Protein AF-A7TMM3-F1 (afdb_monomer_lite)

pLDDT: mean 72.96, std 17.42, range [30.48, 91.81]

Organism: Vanderwaltozyma polyspora (strain ATCC 22028 / DSM 70294 / BCRC 21397 / CBS 2163 / NBRC 10782 / NRRL Y-8283 / UCD 57-17) (NCBI:txid436907)

InterPro domains:
  IPR015865 Riboflavin kinase domain, bacterial/eukaryotic [PF01687] (26-123)
  IPR023465 Riboflavin kinase domain superfamily [G3DSA:2.40.30.30] (14-154)
  IPR023465 Riboflavin kinase domain superfamily [SSF82114] (26-123)
  IPR023468 Riboflavin kinase [PTHR22749] (14-122)

Structure (mmCIF, N/CA/C/O backbone):
data_AF-A7TMM3-F1
#
_entry.id   AF-A7TMM3-F1
#
loop_
_atom_site.group_PDB
_atom_site.id
_atom_site.type_symbol
_atom_site.label_atom_id
_atom_site.label_alt_id
_atom_site.label_comp_id
_atom_site.label_asym_id
_atom_site.label_entity_id
_atom_site.label_seq_id
_atom_site.pdbx_PDB_ins_code
_atom_site.Cartn_x
_atom_site.Cartn_y
_atom_site.Cartn_z
_atom_site.occupancy
_atom_site.B_iso_or_equiv
_atom_site.auth_seq_id
_atom_site.auth_comp_id
_atom_site.auth_asym_id
_atom_site.auth_atom_id
_atom_site.pdbx_PDB_model_num
ATOM 1 N N . MET A 1 1 ? -4.979 -10.972 -27.727 1.00 59.88 1 MET A N 1
ATOM 2 C CA . MET A 1 1 ? -4.795 -9.504 -27.725 1.00 59.88 1 MET A CA 1
ATOM 3 C C . MET A 1 1 ? -3.375 -9.216 -28.188 1.00 59.88 1 MET A C 1
ATOM 5 O O . MET A 1 1 ? -2.484 -9.940 -27.761 1.00 59.88 1 MET A O 1
ATOM 9 N N . SER A 1 2 ? -3.159 -8.261 -29.097 1.00 81.06 2 SER A N 1
ATOM 10 C CA . SER A 1 2 ? -1.800 -7.837 -29.470 1.00 81.06 2 SER A CA 1
ATOM 11 C C . SER A 1 2 ? -1.219 -6.955 -28.368 1.00 81.06 2 SER A C 1
ATOM 13 O O . SER A 1 2 ? -1.942 -6.107 -27.846 1.00 81.06 2 SER A O 1
ATOM 15 N N . LEU A 1 3 ? 0.064 -7.127 -28.045 1.00 77.56 3 LEU A N 1
ATOM 16 C CA . LEU A 1 3 ? 0.762 -6.234 -27.119 1.00 77.56 3 LEU A CA 1
ATOM 17 C C . LEU A 1 3 ? 0.773 -4.811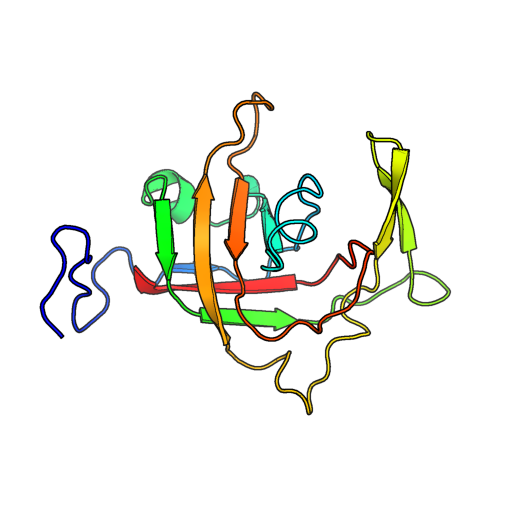 -27.682 1.00 77.56 3 LEU A C 1
ATOM 19 O O . LEU A 1 3 ? 1.078 -4.598 -28.859 1.00 77.56 3 LEU A O 1
ATOM 23 N N . ARG A 1 4 ? 0.432 -3.841 -26.840 1.00 82.81 4 ARG A N 1
ATOM 24 C CA . ARG A 1 4 ? 0.634 -2.421 -27.121 1.00 82.81 4 ARG A CA 1
ATOM 25 C C . ARG A 1 4 ? 2.110 -2.096 -26.934 1.00 82.81 4 ARG A C 1
ATOM 27 O O . ARG A 1 4 ? 2.806 -2.732 -26.151 1.00 82.81 4 ARG A O 1
ATOM 34 N N . THR A 1 5 ? 2.571 -1.037 -27.585 1.00 80.56 5 THR A N 1
ATOM 35 C CA . THR A 1 5 ? 3.939 -0.517 -27.414 1.00 80.56 5 THR A CA 1
ATOM 36 C C . THR A 1 5 ? 4.265 -0.114 -25.973 1.00 80.56 5 THR A C 1
ATOM 38 O O . THR A 1 5 ? 5.435 -0.037 -25.618 1.00 80.56 5 THR A O 1
ATOM 41 N N . VAL A 1 6 ? 3.240 0.138 -25.155 1.00 78.94 6 VAL A N 1
ATOM 42 C CA . VAL A 1 6 ? 3.354 0.536 -23.744 1.00 78.94 6 VAL A CA 1
ATOM 43 C C . VAL A 1 6 ? 3.187 -0.622 -22.759 1.00 78.94 6 VAL A C 1
ATOM 45 O O . VAL A 1 6 ? 3.268 -0.400 -21.554 1.00 78.94 6 VAL A O 1
ATOM 48 N N . ASP A 1 7 ? 2.912 -1.840 -23.233 1.00 81.25 7 ASP A N 1
ATOM 49 C CA . ASP A 1 7 ? 2.741 -2.977 -22.333 1.00 81.25 7 ASP A CA 1
ATOM 50 C C . ASP A 1 7 ? 4.110 -3.410 -21.790 1.00 81.25 7 ASP A C 1
ATOM 52 O O . ASP A 1 7 ? 5.016 -3.774 -22.542 1.00 81.25 7 ASP A O 1
ATOM 56 N N . ALA A 1 8 ? 4.258 -3.380 -20.465 1.00 77.75 8 ALA A N 1
ATOM 57 C CA . ALA A 1 8 ? 5.446 -3.896 -19.803 1.00 77.75 8 ALA A CA 1
ATOM 58 C C . ALA A 1 8 ? 5.477 -5.430 -19.900 1.00 77.75 8 ALA A C 1
ATOM 60 O O . ALA A 1 8 ? 4.488 -6.107 -19.607 1.00 77.75 8 ALA A O 1
ATOM 61 N N . ILE A 1 9 ? 6.624 -5.993 -20.288 1.00 83.38 9 ILE A N 1
ATOM 62 C CA . ILE A 1 9 ? 6.824 -7.445 -20.287 1.00 83.38 9 ILE A CA 1
ATOM 63 C C . ILE A 1 9 ? 7.069 -7.885 -18.845 1.00 83.38 9 ILE A C 1
ATOM 65 O O . ILE A 1 9 ? 8.143 -7.655 -18.294 1.00 83.38 9 ILE A O 1
ATOM 69 N N . ILE A 1 10 ? 6.075 -8.539 -18.250 1.00 84.31 10 ILE A N 1
ATOM 70 C CA . ILE A 1 10 ? 6.190 -9.107 -16.907 1.00 84.31 10 ILE A CA 1
ATOM 71 C C . ILE A 1 10 ? 6.935 -10.452 -17.002 1.00 84.31 10 ILE A C 1
ATOM 73 O O . ILE A 1 10 ? 6.495 -11.340 -17.744 1.00 84.31 10 ILE A O 1
ATOM 77 N N . PRO A 1 11 ? 8.062 -10.642 -16.288 1.00 87.06 11 PRO A N 1
ATOM 78 C CA . PRO A 1 11 ? 8.773 -11.912 -16.278 1.00 87.06 11 PRO A CA 1
ATOM 79 C C . PRO A 1 11 ? 7.924 -13.003 -15.612 1.00 87.06 11 PRO A C 1
ATOM 81 O O . PRO A 1 11 ? 7.115 -12.742 -14.727 1.00 87.06 11 PRO A O 1
ATOM 84 N N . ARG A 1 12 ? 8.123 -14.264 -16.018 1.00 88.19 12 ARG A N 1
ATOM 85 C CA . ARG A 1 12 ? 7.355 -15.406 -15.477 1.00 88.19 12 ARG A CA 1
ATOM 86 C C . ARG A 1 12 ? 7.628 -15.691 -13.999 1.00 88.19 12 ARG A C 1
ATOM 88 O O . ARG A 1 12 ? 6.842 -16.385 -13.364 1.00 88.19 12 ARG A O 1
ATOM 95 N N . VAL A 1 13 ? 8.758 -15.213 -13.489 1.00 89.25 13 VAL A N 1
ATOM 96 C CA . VAL A 1 13 ? 9.187 -15.353 -12.097 1.00 89.25 13 VAL A CA 1
ATOM 97 C C . VAL A 1 13 ? 9.768 -14.018 -11.625 1.00 89.25 13 VAL A C 1
ATOM 99 O O . VAL A 1 13 ? 10.355 -13.311 -12.452 1.00 89.25 13 VAL A O 1
ATOM 102 N N . PRO A 1 14 ? 9.634 -13.665 -10.332 1.00 89.31 14 PRO A N 1
ATOM 103 C CA . PRO A 1 14 ? 10.285 -12.485 -9.778 1.00 89.31 14 PRO A CA 1
ATOM 104 C C . PRO A 1 14 ? 11.793 -12.517 -10.036 1.00 89.31 14 PRO A C 1
ATOM 106 O O . PRO A 1 14 ? 12.444 -13.554 -9.896 1.00 89.31 14 PRO A O 1
ATOM 109 N N . VAL A 1 15 ? 12.341 -11.368 -10.413 1.00 90.75 15 VAL A N 1
ATOM 110 C CA . VAL A 1 15 ? 13.782 -11.150 -10.575 1.00 90.75 15 VAL A CA 1
ATOM 111 C C . VAL A 1 15 ? 14.246 -10.148 -9.529 1.00 90.75 15 VAL A C 1
ATOM 113 O O . VAL A 1 15 ? 13.451 -9.340 -9.057 1.00 90.75 15 VAL A O 1
ATOM 116 N N . LEU A 1 16 ? 15.527 -10.178 -9.152 1.00 88.88 16 LEU A N 1
ATOM 117 C CA . LEU A 1 16 ? 16.062 -9.219 -8.181 1.00 88.88 16 LEU A CA 1
ATOM 118 C C . LEU A 1 16 ? 15.742 -7.770 -8.612 1.00 88.88 16 LEU A C 1
ATOM 120 O O . LEU A 1 16 ? 15.937 -7.449 -9.786 1.00 88.88 16 LEU A O 1
ATOM 124 N N . PRO A 1 17 ? 15.294 -6.891 -7.691 1.00 90.19 17 PRO A N 1
ATOM 125 C CA . PRO A 1 17 ? 15.274 -7.049 -6.230 1.00 90.19 17 PRO A CA 1
ATOM 126 C C . PRO A 1 17 ? 14.008 -7.704 -5.642 1.00 90.19 17 PRO A C 1
ATOM 128 O O . PRO A 1 17 ? 13.884 -7.761 -4.421 1.00 90.19 17 PRO A O 1
ATOM 131 N N . TYR A 1 18 ? 13.077 -8.173 -6.469 1.00 91.38 18 TYR A N 1
ATOM 132 C CA . TYR A 1 18 ? 11.794 -8.718 -6.030 1.00 91.38 18 TYR A CA 1
ATOM 133 C C . TYR A 1 18 ? 11.904 -10.185 -5.566 1.00 91.38 18 TYR A C 1
ATOM 135 O O . TYR A 1 18 ? 12.756 -10.927 -6.067 1.00 91.38 18 TYR A O 1
ATOM 143 N N . PRO A 1 19 ? 11.031 -10.636 -4.645 1.00 91.12 19 PRO A N 1
ATOM 144 C CA . PRO A 1 19 ? 9.974 -9.863 -3.991 1.00 91.12 19 PRO A CA 1
ATOM 145 C C . PRO A 1 19 ? 10.495 -8.948 -2.874 1.00 91.12 19 PRO A C 1
ATOM 147 O O . PRO A 1 19 ? 11.343 -9.343 -2.072 1.00 91.12 19 PRO A O 1
ATOM 150 N N . ILE A 1 20 ? 9.934 -7.742 -2.778 1.00 89.69 20 ILE A N 1
ATOM 151 C CA . ILE A 1 20 ? 10.198 -6.827 -1.660 1.00 89.69 20 ILE A CA 1
ATOM 152 C C . ILE A 1 20 ? 9.046 -6.942 -0.665 1.00 89.69 20 ILE A C 1
ATOM 154 O O . ILE A 1 20 ? 7.909 -6.595 -0.975 1.00 89.69 20 ILE A O 1
ATOM 158 N N . ASN A 1 21 ? 9.359 -7.423 0.538 1.00 89.50 21 ASN A N 1
ATOM 159 C CA . ASN A 1 21 ? 8.401 -7.556 1.631 1.00 89.50 21 ASN A CA 1
ATOM 160 C C . ASN A 1 21 ? 8.476 -6.341 2.557 1.00 89.50 21 ASN A C 1
ATOM 162 O O . ASN A 1 21 ? 9.551 -5.981 3.042 1.00 89.50 21 ASN A O 1
ATOM 166 N N . VAL A 1 22 ? 7.322 -5.751 2.837 1.00 87.06 22 VAL A N 1
ATOM 167 C CA . VAL A 1 22 ? 7.146 -4.639 3.767 1.00 87.06 22 VAL A CA 1
ATOM 168 C C . VAL A 1 22 ? 6.170 -5.090 4.842 1.00 87.06 22 VAL A C 1
ATOM 170 O O . VAL A 1 22 ? 4.995 -5.321 4.561 1.00 87.06 22 VAL A O 1
ATOM 173 N N . ASN A 1 23 ? 6.656 -5.192 6.078 1.00 87.75 23 ASN A N 1
ATOM 174 C CA . ASN A 1 23 ? 5.806 -5.466 7.235 1.00 87.75 23 ASN A CA 1
ATOM 175 C C . ASN A 1 23 ? 4.740 -4.372 7.407 1.00 87.75 23 ASN A C 1
ATOM 177 O O . ASN A 1 23 ? 4.920 -3.253 6.937 1.00 87.75 23 ASN A O 1
ATOM 181 N N . TYR A 1 24 ? 3.676 -4.680 8.153 1.00 87.25 24 TYR A N 1
ATOM 182 C CA . TYR A 1 24 ? 2.584 -3.744 8.438 1.00 87.25 24 TYR A CA 1
ATOM 183 C C . TYR A 1 24 ? 3.061 -2.324 8.772 1.00 87.25 24 TYR A C 1
ATOM 185 O O . TYR A 1 24 ? 3.670 -2.095 9.819 1.00 87.25 24 TYR A O 1
ATOM 193 N N . CYS A 1 25 ? 2.710 -1.374 7.909 1.00 85.12 25 CYS A N 1
ATOM 194 C CA . CYS A 1 25 ? 2.895 0.055 8.119 1.00 85.12 25 CYS A CA 1
ATOM 195 C C . CYS A 1 25 ? 1.541 0.764 8.240 1.00 85.12 25 CYS A C 1
ATOM 197 O O . CYS A 1 25 ? 0.483 0.205 7.935 1.00 85.12 25 CYS A O 1
ATOM 199 N N . GLU A 1 26 ? 1.559 1.985 8.768 1.00 83.94 26 GLU A N 1
ATOM 200 C CA . GLU A 1 26 ? 0.349 2.780 8.958 1.00 83.94 26 GLU A CA 1
ATOM 201 C C . GLU A 1 26 ? -0.089 3.422 7.644 1.00 83.94 26 GLU A C 1
ATOM 203 O O . GLU A 1 26 ? 0.702 4.077 6.967 1.00 83.94 26 GLU A O 1
ATOM 208 N N . VAL A 1 27 ? -1.372 3.260 7.313 1.00 84.19 27 VAL A N 1
ATOM 209 C CA . VAL A 1 27 ? -1.989 4.023 6.233 1.00 84.19 27 VAL A CA 1
ATOM 210 C C . VAL A 1 27 ? -2.228 5.443 6.727 1.00 84.19 27 VAL A C 1
ATOM 212 O O . VAL A 1 27 ? -2.945 5.658 7.709 1.00 84.19 27 VAL A O 1
ATOM 215 N N . ILE A 1 28 ? -1.638 6.399 6.022 1.00 78.31 28 ILE A N 1
ATOM 216 C CA . ILE A 1 28 ? -1.730 7.824 6.302 1.00 78.31 28 ILE A CA 1
ATOM 217 C C . ILE A 1 28 ? -2.681 8.524 5.337 1.00 78.31 28 ILE A C 1
ATOM 219 O O . ILE A 1 28 ? -3.019 8.053 4.247 1.00 78.31 28 ILE A O 1
ATOM 223 N N . ASN A 1 29 ? -3.087 9.709 5.755 1.00 74.50 29 ASN A N 1
ATOM 224 C CA . ASN A 1 29 ? -3.942 10.583 4.987 1.00 74.50 29 ASN A CA 1
ATOM 225 C C . ASN A 1 29 ? -3.245 11.091 3.733 1.00 74.50 29 ASN A C 1
ATOM 227 O O . ASN A 1 29 ? -2.129 11.602 3.783 1.00 74.50 29 ASN A O 1
ATOM 231 N N . GLY A 1 30 ? -3.954 10.983 2.611 1.00 71.75 30 GLY A N 1
ATOM 232 C CA . GLY A 1 30 ? -3.570 11.653 1.377 1.00 71.75 30 GLY A CA 1
ATOM 233 C C . GLY A 1 30 ? -4.007 13.110 1.350 1.00 71.75 30 GLY A C 1
ATOM 234 O O . GLY A 1 30 ? -4.396 13.694 2.359 1.00 71.75 30 GLY A O 1
ATOM 235 N N . PHE A 1 31 ? -4.022 13.676 0.149 1.00 66.94 31 PHE A N 1
ATOM 236 C CA . PHE A 1 31 ? -4.426 15.063 -0.096 1.00 66.94 31 PHE A CA 1
ATOM 237 C C . PHE A 1 31 ? -5.923 15.214 -0.419 1.00 66.94 31 PHE A C 1
ATOM 239 O O . PHE A 1 31 ? -6.342 16.293 -0.822 1.00 66.94 31 PHE A O 1
ATOM 246 N N . GLY A 1 32 ? -6.721 14.143 -0.280 1.00 61.75 32 GLY A N 1
ATOM 247 C CA . GLY A 1 32 ? -8.181 14.193 -0.440 1.00 61.75 32 GLY A CA 1
ATOM 248 C C . GLY A 1 32 ? -8.654 14.600 -1.841 1.00 61.75 32 GLY A C 1
ATOM 249 O O . GLY A 1 32 ? -9.646 15.316 -1.956 1.00 61.75 32 GLY A O 1
ATOM 250 N N . ARG A 1 33 ? -7.899 14.217 -2.884 1.00 62.06 33 ARG A N 1
ATOM 251 C CA . ARG A 1 33 ? -8.189 14.526 -4.302 1.00 62.06 33 ARG A CA 1
ATOM 252 C C . ARG A 1 33 ? -8.326 13.291 -5.195 1.00 62.06 33 ARG A C 1
ATOM 254 O O . ARG A 1 33 ? -9.028 13.333 -6.187 1.00 62.06 33 ARG A O 1
ATOM 261 N N . GLY A 1 34 ? -7.615 12.203 -4.893 1.00 56.41 34 GLY A N 1
ATOM 262 C CA . GLY A 1 34 ? -7.534 11.051 -5.801 1.00 56.41 34 GLY A CA 1
ATOM 263 C C . GLY A 1 34 ? -8.731 10.110 -5.693 1.00 56.41 34 GLY A C 1
ATOM 264 O O . GLY A 1 34 ? -9.386 9.823 -6.685 1.00 56.41 34 GLY A O 1
ATOM 265 N N . SER A 1 35 ? -9.032 9.648 -4.481 1.00 61.19 35 SER A N 1
ATOM 266 C CA . SER A 1 35 ? -10.032 8.604 -4.239 1.00 61.19 35 SER A CA 1
ATOM 267 C C . SER A 1 35 ? -11.471 9.083 -4.398 1.00 61.19 35 SER A C 1
ATOM 269 O O . SER A 1 35 ? -12.280 8.382 -4.995 1.00 61.19 35 SER A O 1
ATOM 271 N N . SER A 1 36 ? -11.774 10.282 -3.899 1.00 58.91 36 SER A N 1
ATOM 272 C CA . SER A 1 36 ? -13.124 10.853 -3.922 1.00 58.91 36 SER A CA 1
ATOM 273 C C . SER A 1 36 ? -13.561 11.337 -5.308 1.00 58.91 36 SER A C 1
ATOM 275 O O . SER A 1 36 ? -14.739 11.231 -5.624 1.00 58.91 36 SER A O 1
ATOM 277 N N . ASP A 1 37 ? -12.629 11.808 -6.146 1.00 60.94 37 ASP A N 1
ATOM 278 C CA . ASP A 1 37 ? -12.962 12.371 -7.464 1.00 60.94 37 ASP A CA 1
ATOM 279 C C . ASP A 1 37 ? -12.846 11.336 -8.601 1.00 60.94 37 ASP A C 1
ATOM 281 O O . ASP A 1 37 ? -13.535 11.451 -9.612 1.00 60.94 37 ASP A O 1
ATOM 285 N N . LEU A 1 38 ? -11.975 10.323 -8.458 1.00 65.12 38 LEU A N 1
ATOM 286 C CA . LEU A 1 38 ? -11.718 9.313 -9.501 1.00 65.12 38 LEU A CA 1
ATOM 287 C C . LEU A 1 38 ? -12.401 7.963 -9.235 1.00 65.12 38 LEU A C 1
ATOM 289 O O . LEU A 1 38 ? -12.323 7.078 -10.084 1.00 65.12 38 LEU A O 1
ATOM 293 N N . GLY A 1 39 ? -13.017 7.778 -8.062 1.00 69.06 39 GLY A N 1
ATOM 294 C CA . GLY A 1 39 ? -13.653 6.515 -7.662 1.00 69.06 39 GLY A CA 1
ATOM 295 C C . GLY A 1 39 ? -12.671 5.362 -7.418 1.00 69.06 39 GLY A C 1
ATOM 296 O O . GLY A 1 39 ? -13.077 4.206 -7.351 1.00 69.06 39 GLY A O 1
ATOM 297 N N . ILE A 1 40 ? -11.371 5.655 -7.304 1.00 72.81 40 ILE A N 1
ATOM 298 C CA . ILE A 1 40 ? -10.318 4.654 -7.092 1.00 72.81 40 ILE A CA 1
ATOM 299 C C . ILE A 1 40 ? -9.684 4.917 -5.722 1.00 72.81 40 ILE A C 1
ATOM 301 O O . ILE A 1 40 ? -8.822 5.796 -5.610 1.00 72.81 40 ILE A O 1
ATOM 305 N N . PRO A 1 41 ? -10.095 4.203 -4.657 1.00 74.56 41 PRO A N 1
ATOM 306 C CA . PRO A 1 41 ? -9.520 4.390 -3.333 1.00 74.56 41 PRO A CA 1
ATOM 307 C C . PRO A 1 41 ? -8.029 4.033 -3.320 1.00 74.56 41 PRO A C 1
ATOM 309 O O . PRO A 1 41 ? -7.601 3.000 -3.832 1.00 74.56 41 PRO A O 1
ATOM 312 N N . THR A 1 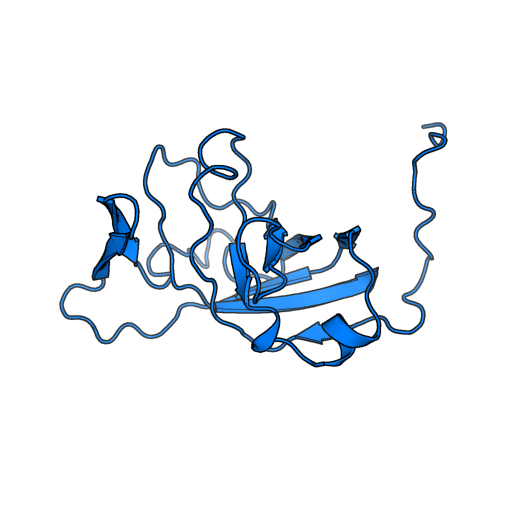42 ? -7.220 4.897 -2.707 1.00 77.06 42 THR A N 1
ATOM 313 C CA . THR A 1 42 ? -5.771 4.703 -2.560 1.00 77.06 42 THR A CA 1
ATOM 314 C C . THR A 1 42 ? -5.366 4.846 -1.098 1.00 77.06 42 THR A C 1
ATOM 316 O O . THR A 1 42 ? -5.704 5.845 -0.461 1.00 77.06 42 THR A O 1
ATOM 319 N N . ALA A 1 43 ? -4.603 3.888 -0.579 1.00 82.25 43 ALA A N 1
ATOM 320 C CA . ALA A 1 43 ? -4.001 3.934 0.746 1.00 82.25 43 ALA A CA 1
ATOM 321 C C . ALA A 1 43 ? -2.586 4.525 0.649 1.00 82.25 43 ALA A C 1
ATOM 323 O O . ALA A 1 43 ? -1.719 3.960 -0.013 1.00 82.25 43 ALA A O 1
ATOM 324 N N . ASN A 1 44 ? -2.326 5.655 1.305 1.00 82.44 44 ASN A N 1
ATOM 325 C CA . ASN A 1 44 ? -0.988 6.253 1.295 1.00 82.44 44 ASN A CA 1
ATOM 326 C C . ASN A 1 44 ? -0.154 5.721 2.455 1.00 82.44 44 ASN A C 1
ATOM 328 O O . ASN A 1 44 ? -0.677 5.509 3.546 1.00 82.44 44 ASN A O 1
ATOM 332 N N . VAL A 1 45 ? 1.142 5.541 2.229 1.00 83.44 45 VAL A N 1
ATOM 333 C CA . VAL A 1 45 ? 2.114 5.153 3.252 1.00 83.44 45 VAL A CA 1
ATOM 334 C C . VAL A 1 45 ? 3.311 6.103 3.196 1.00 83.44 45 VAL A C 1
ATOM 336 O O . VAL A 1 45 ? 3.717 6.559 2.125 1.00 83.44 45 VAL A O 1
ATOM 339 N N . ASP A 1 46 ? 3.865 6.436 4.360 1.00 81.38 46 ASP A N 1
ATOM 340 C CA . ASP A 1 46 ? 5.064 7.275 4.446 1.00 81.38 46 ASP A CA 1
ATOM 341 C C . ASP A 1 46 ? 6.290 6.473 3.992 1.00 81.38 46 ASP A C 1
ATOM 343 O O . ASP A 1 46 ? 6.595 5.445 4.604 1.00 81.38 46 ASP A O 1
ATOM 347 N N . ILE A 1 47 ? 7.023 6.939 2.971 1.00 78.31 47 ILE A N 1
ATOM 348 C CA . ILE A 1 47 ? 8.230 6.247 2.496 1.00 78.31 47 ILE A CA 1
ATOM 349 C C . ILE A 1 47 ? 9.272 6.082 3.603 1.00 78.31 47 ILE A C 1
ATOM 351 O O . ILE A 1 47 ? 10.007 5.100 3.616 1.00 78.31 47 I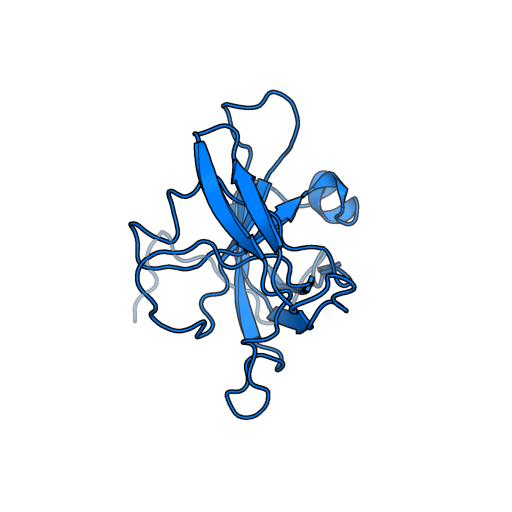LE A O 1
ATOM 355 N N . HIS A 1 48 ? 9.336 7.019 4.553 1.00 79.50 48 HIS A N 1
ATOM 356 C CA . HIS A 1 48 ? 10.328 6.986 5.622 1.00 79.50 48 HIS A CA 1
ATOM 357 C C . HIS A 1 48 ? 10.033 5.884 6.645 1.00 79.50 48 HIS A C 1
ATOM 359 O O . HIS A 1 48 ? 10.920 5.492 7.403 1.00 79.50 48 HIS A O 1
ATOM 365 N N . SER A 1 49 ? 8.804 5.356 6.641 1.00 78.19 49 SER A N 1
ATOM 366 C CA . SER A 1 49 ? 8.415 4.173 7.411 1.00 78.19 49 SER A CA 1
ATOM 367 C C . SER A 1 49 ? 8.733 2.852 6.698 1.00 78.19 49 SER A C 1
ATOM 369 O O . SER A 1 49 ? 8.623 1.786 7.306 1.00 78.19 49 SER A O 1
ATOM 371 N N . LEU A 1 50 ? 9.129 2.904 5.421 1.00 82.62 50 LEU A N 1
ATOM 372 C CA . LEU A 1 50 ? 9.382 1.731 4.593 1.00 82.62 50 LEU A CA 1
ATOM 373 C C . LEU A 1 50 ? 10.853 1.278 4.654 1.00 82.62 50 LEU A C 1
ATOM 375 O O . LEU A 1 50 ? 11.751 2.067 4.960 1.00 82.62 50 LEU A O 1
ATOM 379 N N . PRO A 1 51 ? 11.142 0.001 4.337 1.00 83.25 51 PRO A N 1
ATOM 380 C CA . PRO A 1 51 ? 12.510 -0.484 4.205 1.00 83.25 51 PRO A CA 1
ATOM 381 C C . PRO A 1 51 ? 13.317 0.333 3.189 1.00 83.25 51 PRO A C 1
ATOM 383 O O . PRO A 1 51 ? 12.849 0.584 2.080 1.00 83.25 51 PRO A O 1
ATOM 386 N N . LYS A 1 52 ? 14.577 0.648 3.520 1.00 84.06 52 LYS A N 1
ATOM 387 C CA . LYS A 1 52 ? 15.483 1.436 2.660 1.00 84.06 52 LYS A CA 1
ATOM 388 C C . LYS A 1 52 ? 15.628 0.903 1.237 1.00 84.06 52 LYS A C 1
ATOM 390 O O . LYS A 1 52 ? 15.844 1.682 0.324 1.00 84.06 52 LYS A O 1
ATOM 395 N N . VAL A 1 53 ? 15.461 -0.407 1.037 1.00 82.06 53 VAL A N 1
ATOM 396 C CA . VAL A 1 53 ? 15.499 -1.026 -0.296 1.00 82.06 53 VAL A CA 1
ATOM 397 C C . VAL A 1 53 ? 14.492 -0.398 -1.266 1.00 82.06 53 VAL A C 1
ATOM 399 O O . VAL A 1 53 ? 14.752 -0.381 -2.462 1.00 82.06 53 VAL A O 1
ATOM 402 N N . ILE A 1 54 ? 13.372 0.136 -0.767 1.00 82.38 54 ILE A N 1
ATOM 403 C CA . ILE A 1 54 ? 12.373 0.821 -1.591 1.00 82.38 54 ILE A CA 1
ATOM 404 C C . ILE A 1 54 ? 12.927 2.149 -2.108 1.00 82.38 54 ILE A C 1
ATOM 406 O O . ILE A 1 54 ? 12.852 2.400 -3.302 1.00 82.38 54 ILE A O 1
ATOM 410 N N . ASP A 1 55 ? 13.542 2.952 -1.243 1.00 80.50 55 ASP A N 1
ATOM 411 C CA . ASP A 1 55 ? 14.130 4.247 -1.615 1.00 80.50 55 ASP A CA 1
ATOM 412 C C . ASP A 1 55 ? 15.424 4.087 -2.441 1.00 80.50 55 ASP A C 1
ATOM 414 O O . ASP A 1 55 ? 15.685 4.834 -3.377 1.00 80.50 55 ASP A O 1
ATOM 418 N N . GLU A 1 56 ? 16.232 3.069 -2.132 1.00 84.12 56 GLU A N 1
ATOM 419 C CA . GLU A 1 56 ? 17.542 2.852 -2.758 1.00 84.12 56 GLU A CA 1
ATOM 420 C C . GLU A 1 56 ? 17.476 2.088 -4.089 1.00 84.12 56 GLU A C 1
ATOM 422 O O . GLU A 1 56 ? 18.372 2.242 -4.921 1.00 84.12 56 GLU A O 1
ATOM 427 N N . LYS A 1 57 ? 16.476 1.213 -4.287 1.00 83.75 57 LYS A N 1
ATOM 428 C CA . LYS A 1 57 ? 16.426 0.306 -5.452 1.00 83.75 57 LYS A CA 1
ATOM 429 C C . LYS A 1 57 ? 15.226 0.489 -6.367 1.00 83.75 57 LYS A C 1
ATOM 431 O O . LYS A 1 57 ? 15.301 0.011 -7.498 1.00 83.75 57 LYS A O 1
ATOM 436 N N . LEU A 1 58 ? 14.138 1.113 -5.915 1.00 85.75 58 LEU A N 1
ATOM 437 C CA . LEU A 1 58 ? 12.958 1.304 -6.756 1.00 85.75 58 LEU A CA 1
ATOM 438 C C . LEU A 1 58 ? 12.948 2.706 -7.361 1.00 85.75 58 LEU A C 1
ATOM 440 O O . LEU A 1 58 ? 13.143 3.710 -6.685 1.00 85.75 58 LEU A O 1
ATOM 444 N N . SER A 1 59 ? 12.698 2.769 -8.665 1.00 87.62 59 SER A N 1
ATOM 445 C CA . SER A 1 59 ? 12.455 4.022 -9.377 1.00 87.62 59 SER A CA 1
ATOM 446 C C . SER A 1 59 ? 11.056 4.577 -9.087 1.00 87.62 59 SER A C 1
ATOM 448 O O . SER A 1 59 ? 10.153 3.852 -8.670 1.00 87.62 59 SER A O 1
ATOM 450 N N . LEU A 1 60 ? 10.822 5.856 -9.375 1.00 86.75 60 LEU A N 1
ATOM 451 C CA . LEU A 1 60 ? 9.455 6.380 -9.399 1.00 86.75 60 LEU A CA 1
ATOM 452 C C . LEU A 1 60 ? 8.662 5.684 -10.509 1.00 86.75 60 LEU A C 1
ATOM 454 O O . LEU A 1 60 ? 9.174 5.503 -11.614 1.00 86.75 60 LEU A O 1
ATOM 458 N N . GLY A 1 61 ? 7.424 5.293 -10.225 1.00 87.12 61 GLY A N 1
ATOM 459 C CA . GLY A 1 61 ? 6.621 4.552 -11.187 1.00 87.12 61 GLY A CA 1
ATOM 460 C C . GLY A 1 61 ? 5.491 3.750 -10.565 1.00 87.12 61 GLY A C 1
ATOM 461 O O . GLY A 1 61 ? 5.148 3.920 -9.394 1.00 87.12 61 GLY A O 1
ATOM 462 N N . VAL A 1 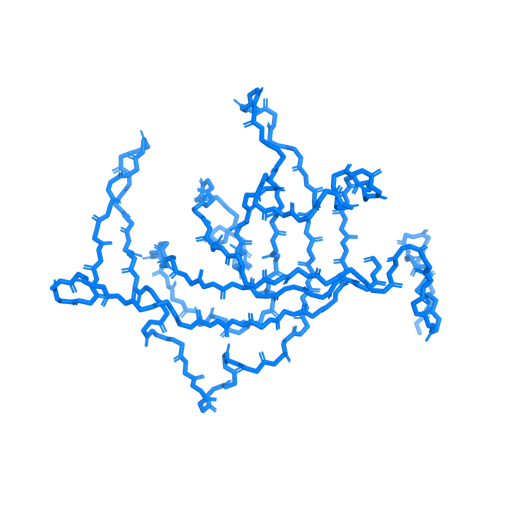62 ? 4.913 2.882 -11.392 1.00 87.31 62 VAL A N 1
ATOM 463 C CA . VAL A 1 62 ? 3.815 1.992 -11.028 1.00 87.31 62 VAL A CA 1
ATOM 464 C C . VAL A 1 62 ? 4.333 0.562 -10.958 1.00 87.31 62 VAL A C 1
ATOM 466 O O . VAL A 1 62 ? 4.983 0.085 -11.883 1.00 87.31 62 VAL A O 1
ATOM 469 N N . TYR A 1 63 ? 4.000 -0.095 -9.860 1.00 89.25 63 TYR A N 1
ATOM 470 C CA . TYR A 1 63 ? 4.409 -1.431 -9.464 1.00 89.25 63 TYR A CA 1
ATOM 471 C C . TYR A 1 63 ? 3.166 -2.280 -9.224 1.00 89.25 63 TYR A C 1
ATOM 473 O O . TYR A 1 63 ? 2.066 -1.751 -9.037 1.00 89.25 63 TYR A O 1
ATOM 481 N N . PHE A 1 64 ? 3.323 -3.595 -9.164 1.00 90.94 64 PHE A N 1
ATOM 482 C CA . PHE A 1 64 ? 2.239 -4.480 -8.743 1.00 90.94 64 PHE A CA 1
ATOM 483 C C . PHE A 1 64 ? 2.713 -5.517 -7.734 1.00 90.94 64 PHE A C 1
ATOM 485 O O . PHE A 1 64 ? 3.902 -5.817 -7.595 1.00 90.94 64 PHE A O 1
ATOM 492 N N . GLY A 1 65 ? 1.753 -6.089 -7.024 1.00 91.81 65 GLY A N 1
ATOM 493 C CA . GLY A 1 65 ? 2.028 -7.147 -6.076 1.00 91.81 65 GLY A CA 1
ATOM 494 C C . GLY A 1 65 ? 0.798 -7.499 -5.268 1.00 91.81 65 GLY A C 1
ATOM 495 O O . GLY A 1 65 ? -0.320 -7.484 -5.783 1.00 91.81 65 GLY A O 1
ATOM 496 N N . PHE A 1 66 ? 1.020 -7.797 -3.998 1.00 91.19 66 PHE A N 1
ATOM 497 C CA . PHE A 1 66 ? -0.026 -8.146 -3.055 1.00 91.19 66 PHE A CA 1
ATOM 498 C C . PHE A 1 66 ? 0.039 -7.256 -1.822 1.00 91.19 66 PHE A C 1
ATOM 500 O O . PHE A 1 66 ? 1.099 -6.751 -1.452 1.00 91.19 66 PHE A O 1
ATOM 507 N N . CYS A 1 67 ? -1.097 -7.083 -1.167 1.00 91.50 67 CYS A N 1
ATOM 508 C CA . CYS A 1 67 ? -1.171 -6.451 0.133 1.00 91.50 67 CYS A CA 1
ATOM 509 C C . CYS A 1 67 ? -2.096 -7.222 1.063 1.00 91.50 6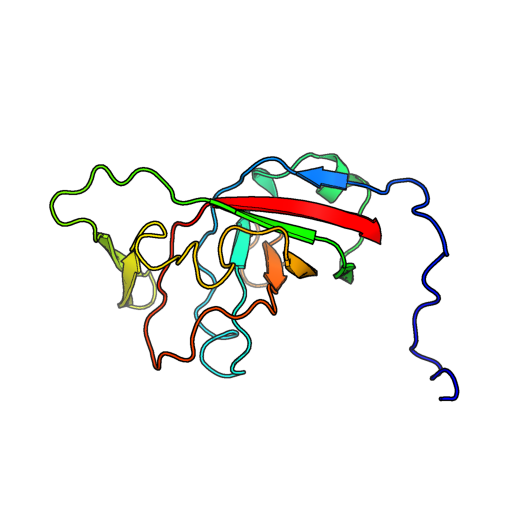7 CYS A C 1
ATOM 511 O O . CYS A 1 67 ? -2.965 -7.968 0.615 1.00 91.50 67 CYS A O 1
ATOM 513 N N . LYS A 1 68 ? -1.934 -6.998 2.362 1.00 90.56 68 LYS A N 1
ATOM 514 C CA . LYS A 1 68 ? -2.858 -7.491 3.376 1.00 90.56 68 LYS A CA 1
ATOM 515 C C . LYS A 1 68 ? -3.185 -6.380 4.357 1.00 90.56 68 LYS A C 1
ATOM 517 O O . LYS A 1 68 ? -2.287 -5.699 4.856 1.00 90.56 68 LYS A O 1
ATOM 522 N N . LEU A 1 69 ? -4.470 -6.193 4.634 1.00 87.44 69 LEU A N 1
ATOM 523 C CA . LEU A 1 69 ? -4.934 -5.215 5.609 1.00 87.44 69 LEU A CA 1
ATOM 524 C C . LEU A 1 69 ? -5.053 -5.840 6.996 1.00 87.44 69 LEU A C 1
ATOM 526 O O . LEU A 1 69 ? -5.329 -7.026 7.168 1.00 87.44 69 LEU A O 1
ATOM 530 N N . LYS A 1 70 ? -4.861 -5.005 8.014 1.00 87.69 70 LYS A N 1
ATOM 531 C CA . LYS A 1 70 ? -5.059 -5.379 9.411 1.00 87.69 70 LYS A CA 1
ATOM 532 C C . LYS A 1 70 ? -5.699 -4.237 10.188 1.00 87.69 70 LYS A C 1
ATOM 534 O O . LYS A 1 70 ? -5.297 -3.075 10.061 1.00 87.69 70 LYS A O 1
ATOM 539 N N . LYS A 1 71 ? -6.674 -4.599 11.028 1.00 86.81 71 LYS A N 1
ATOM 540 C CA . LYS A 1 71 ? -7.317 -3.699 11.993 1.00 86.81 71 LYS A CA 1
ATOM 541 C C . LYS A 1 71 ? -6.280 -3.197 13.001 1.00 86.81 71 LYS A C 1
ATOM 543 O O . LYS A 1 71 ? -5.505 -3.986 13.550 1.00 86.81 71 LYS A O 1
ATOM 548 N N . LYS A 1 72 ? -6.274 -1.894 13.277 1.00 83.44 72 LYS A N 1
ATOM 549 C CA . LYS A 1 72 ? -5.416 -1.300 14.309 1.00 83.44 72 LYS A CA 1
ATOM 550 C C . LYS A 1 72 ? -6.208 -1.263 15.614 1.00 83.44 72 LYS A C 1
ATOM 552 O O . LYS A 1 72 ? -7.375 -0.887 15.619 1.00 83.44 72 LYS A O 1
ATOM 557 N N . LYS A 1 73 ? -5.597 -1.676 16.733 1.00 77.12 73 LYS A N 1
ATOM 558 C CA . LYS A 1 73 ? -6.263 -1.577 18.042 1.00 77.12 73 LYS A CA 1
ATOM 559 C C . LYS A 1 73 ? -6.572 -0.109 18.319 1.00 77.12 73 LYS A C 1
ATOM 561 O O . LYS A 1 73 ? -5.652 0.704 18.396 1.00 77.12 73 LYS A O 1
ATOM 566 N N . ASN A 1 74 ? -7.854 0.203 18.458 1.00 70.25 74 ASN A N 1
ATOM 567 C CA . ASN A 1 74 ? -8.307 1.534 18.807 1.00 70.25 74 ASN A CA 1
ATOM 568 C C . ASN A 1 74 ? -8.388 1.670 20.335 1.00 70.25 74 ASN A C 1
ATOM 570 O O . ASN A 1 74 ? -9.009 0.842 20.997 1.00 70.25 74 ASN A O 1
ATOM 574 N N . THR A 1 75 ? -7.750 2.698 20.891 1.00 68.19 75 THR A N 1
ATOM 575 C CA . THR A 1 75 ? -7.810 3.038 22.322 1.00 68.19 75 THR A CA 1
ATOM 576 C C . THR A 1 75 ? -8.741 4.218 22.616 1.00 68.19 75 THR A C 1
ATOM 578 O O . THR A 1 75 ? -8.885 4.598 23.774 1.00 68.19 75 THR A O 1
ATOM 581 N N . TYR A 1 76 ? -9.354 4.821 21.592 1.00 67.56 76 TYR A N 1
ATOM 582 C CA . TYR A 1 76 ? -10.274 5.947 21.730 1.00 67.56 76 TYR A CA 1
ATOM 583 C C . TYR A 1 76 ? -11.660 5.480 22.191 1.00 67.56 76 TYR A C 1
ATOM 585 O O . TYR A 1 76 ? -12.224 4.510 21.674 1.00 67.56 76 TYR A O 1
ATOM 593 N N . VAL A 1 77 ? -12.219 6.202 23.164 1.00 59.44 77 VAL A N 1
ATOM 594 C CA . VAL A 1 77 ? -13.575 5.976 23.677 1.00 59.44 77 VAL A CA 1
ATOM 595 C C . VAL A 1 77 ? -14.571 6.264 22.552 1.00 59.44 77 VAL A C 1
ATOM 597 O O . VAL A 1 77 ? -14.604 7.374 22.035 1.00 59.44 77 VAL A O 1
ATOM 600 N N . GLY A 1 78 ? -15.355 5.257 22.157 1.00 66.00 78 GLY A N 1
ATOM 601 C CA . GLY A 1 78 ? -16.320 5.358 21.053 1.00 66.00 78 GLY A CA 1
ATOM 602 C C . GLY A 1 78 ? -15.837 4.805 19.708 1.00 66.00 78 GLY A C 1
ATOM 603 O O . GLY A 1 78 ? -16.616 4.772 18.764 1.00 66.00 78 GLY A O 1
ATOM 604 N N . GLY A 1 79 ? -14.592 4.323 19.598 1.00 67.44 79 GLY A N 1
ATOM 605 C CA . GLY A 1 79 ? -14.135 3.586 18.409 1.00 67.44 79 GLY A CA 1
ATOM 606 C C . GLY A 1 79 ? -13.875 4.437 17.157 1.00 67.44 79 GLY A C 1
ATOM 607 O O . GLY A 1 79 ? -13.399 3.895 16.157 1.00 67.44 79 GLY A O 1
ATOM 608 N N . ILE A 1 80 ? -14.103 5.748 17.235 1.00 72.06 80 ILE A N 1
ATOM 609 C CA . ILE A 1 80 ? -13.922 6.727 16.162 1.00 72.06 80 ILE A CA 1
ATOM 610 C C . ILE A 1 80 ? -13.094 7.905 16.692 1.00 72.06 80 ILE A C 1
ATOM 612 O O . ILE A 1 80 ? -13.310 8.364 17.813 1.00 72.06 80 ILE A O 1
ATOM 616 N N . GLN A 1 81 ? -12.143 8.397 15.893 1.00 80.88 81 GLN A N 1
ATOM 617 C CA . GLN A 1 81 ? -11.435 9.652 16.163 1.00 80.88 81 GLN A CA 1
ATOM 618 C C . GLN A 1 81 ? -11.692 10.649 15.028 1.00 80.88 81 GLN A C 1
ATOM 620 O O . GLN A 1 81 ? -11.259 10.409 13.906 1.00 80.88 81 GLN A O 1
ATOM 625 N N . MET A 1 82 ? -12.318 11.785 15.341 1.00 80.94 82 MET A N 1
ATOM 626 C CA . MET A 1 82 ? -12.454 12.913 14.414 1.00 80.94 82 MET A CA 1
ATOM 627 C C . MET A 1 82 ? -11.185 13.766 14.436 1.00 80.94 82 MET A C 1
ATOM 629 O O . MET A 1 82 ? -10.692 14.112 15.514 1.00 80.94 82 MET A O 1
ATOM 633 N N . VAL A 1 83 ? -10.641 14.089 13.264 1.00 80.56 83 VAL A N 1
ATOM 634 C CA . VAL A 1 83 ? -9.469 14.962 13.123 1.00 80.56 83 VAL A CA 1
ATOM 635 C C . VAL A 1 83 ? -9.708 16.010 12.050 1.00 80.56 83 VAL A C 1
ATOM 637 O O . VAL A 1 83 ? -9.979 15.682 10.899 1.00 80.56 83 VAL A O 1
ATOM 640 N N . GLU A 1 84 ? -9.547 17.273 12.431 1.00 80.06 84 GLU A N 1
ATOM 641 C CA . GLU A 1 84 ? -9.540 18.404 11.510 1.00 80.06 84 GLU A CA 1
ATOM 642 C C . GLU A 1 84 ? -8.190 18.475 10.782 1.00 80.06 84 GLU A C 1
ATOM 644 O O . GLU A 1 84 ? -7.114 18.427 11.390 1.00 80.06 84 GLU A O 1
ATOM 649 N N . ARG A 1 85 ? -8.236 18.544 9.455 1.00 73.50 85 ARG A N 1
ATOM 650 C CA . ARG A 1 85 ? -7.058 18.702 8.606 1.00 73.50 85 ARG A CA 1
ATOM 651 C C . ARG A 1 85 ? -6.619 20.156 8.504 1.00 73.50 85 ARG A C 1
ATOM 653 O O . ARG A 1 85 ? -7.370 21.090 8.740 1.00 73.50 85 ARG A O 1
ATOM 660 N N . VAL A 1 86 ? -5.395 20.334 8.008 1.00 71.69 86 VAL A N 1
ATOM 661 C CA . VAL A 1 86 ? -4.812 21.647 7.681 1.00 71.69 86 VAL A CA 1
ATOM 662 C C . VAL A 1 86 ? -5.639 22.419 6.639 1.00 71.69 86 VAL A C 1
ATOM 664 O O . VAL A 1 86 ? -5.570 23.642 6.591 1.00 71.69 86 VAL A O 1
ATOM 667 N N . ASP A 1 87 ? -6.423 21.726 5.808 1.00 71.25 87 ASP A N 1
ATOM 668 C CA . ASP A 1 87 ? -7.339 22.328 4.831 1.00 71.25 87 ASP A CA 1
ATOM 669 C C . ASP A 1 87 ? -8.748 22.614 5.394 1.00 71.25 87 ASP A C 1
ATOM 671 O O . ASP A 1 87 ? -9.629 23.024 4.639 1.00 71.25 87 ASP A O 1
ATOM 675 N N . GLY A 1 88 ? -8.962 22.408 6.701 1.00 76.94 88 GLY A N 1
ATOM 676 C CA . GLY A 1 88 ? -10.230 22.635 7.400 1.00 76.94 88 GLY A CA 1
ATOM 677 C C . GLY A 1 88 ? -11.270 21.525 7.223 1.00 76.94 88 GLY A C 1
ATOM 678 O O . GLY A 1 88 ? -12.390 21.662 7.706 1.00 76.94 88 GLY A O 1
ATOM 679 N N . ARG A 1 89 ? -10.947 20.427 6.522 1.00 76.56 89 ARG A N 1
ATOM 680 C CA . ARG A 1 89 ? -11.854 19.275 6.395 1.00 76.56 89 ARG A CA 1
ATOM 681 C C . ARG A 1 89 ? -11.744 18.366 7.614 1.00 76.56 89 ARG A C 1
ATOM 683 O O . ARG A 1 89 ? -10.639 18.042 8.050 1.00 76.56 89 ARG A O 1
ATOM 690 N N . GLU A 1 90 ? -12.874 17.889 8.115 1.00 78.62 90 GLU A N 1
ATOM 691 C CA . GLU A 1 90 ? -12.897 16.850 9.143 1.00 78.62 90 GLU A CA 1
ATOM 692 C C . GLU A 1 90 ? -12.731 15.461 8.525 1.00 78.62 90 GLU A C 1
ATOM 694 O O . GLU A 1 90 ? -13.191 15.180 7.417 1.00 78.62 90 GLU A O 1
ATOM 699 N N . VAL A 1 91 ? -12.021 14.597 9.244 1.00 75.38 91 VAL A N 1
ATOM 700 C CA . VAL A 1 91 ? -11.710 13.236 8.825 1.00 75.38 91 VAL A CA 1
ATOM 701 C C . VAL A 1 91 ? -12.033 12.269 9.953 1.00 75.38 91 VAL A C 1
ATOM 703 O O . VAL A 1 91 ? -11.596 12.470 11.088 1.00 75.38 91 VAL A O 1
ATOM 706 N N . GLU A 1 92 ? -12.743 11.193 9.622 1.00 79.38 92 GLU A N 1
ATOM 707 C CA . GLU A 1 92 ? -13.074 10.125 10.556 1.00 79.38 92 GLU A CA 1
ATOM 708 C C . GLU A 1 92 ? -12.010 9.017 10.529 1.00 79.38 92 GLU A C 1
ATOM 710 O O . GLU A 1 92 ? -11.748 8.381 9.508 1.00 79.38 92 GLU A O 1
ATOM 715 N N . TYR A 1 93 ? -11.420 8.702 11.678 1.00 80.31 93 TYR A N 1
ATOM 716 C CA . TYR A 1 93 ? -10.575 7.522 11.819 1.00 80.31 93 TYR A CA 1
ATOM 717 C C . TYR A 1 93 ? -11.318 6.375 12.492 1.00 80.31 93 TYR A C 1
ATOM 719 O O . TYR A 1 93 ? -11.547 6.395 13.702 1.00 80.31 93 TYR A O 1
ATOM 727 N N . ASN A 1 94 ? -11.626 5.338 11.708 1.00 81.31 94 ASN A N 1
ATOM 728 C CA . ASN A 1 94 ? -12.352 4.147 12.159 1.00 81.31 94 ASN A CA 1
ATOM 729 C C . ASN A 1 94 ? -11.441 2.949 12.489 1.00 81.31 94 ASN A C 1
ATOM 731 O O . ASN A 1 94 ? -11.904 1.899 12.925 1.00 81.31 94 ASN A O 1
ATOM 735 N N . TYR A 1 95 ? -10.129 3.082 12.276 1.00 82.56 95 TYR A N 1
ATOM 736 C CA . TYR A 1 95 ? -9.117 2.080 12.633 1.00 82.56 95 TYR A CA 1
ATOM 737 C C . TYR A 1 95 ? -9.297 0.678 12.022 1.00 82.56 95 TYR A C 1
ATOM 739 O O . TYR A 1 95 ? -8.724 -0.310 12.494 1.00 82.56 95 TYR A O 1
ATOM 747 N N . GLY A 1 96 ? -10.079 0.569 10.950 1.00 80.50 96 GLY A N 1
ATOM 748 C CA . GLY A 1 96 ? -10.426 -0.719 10.364 1.00 80.50 96 GLY A CA 1
ATOM 749 C C . GLY A 1 96 ? -11.607 -1.427 11.007 1.00 80.50 96 GLY A C 1
ATOM 750 O O . GLY A 1 96 ? -11.810 -2.602 10.719 1.00 80.50 96 GLY A O 1
ATOM 751 N N . SER A 1 97 ? -12.401 -0.743 11.831 1.00 82.50 97 SER A N 1
ATOM 752 C CA . SER A 1 97 ? -13.643 -1.296 12.385 1.00 82.50 97 SER A CA 1
ATOM 753 C C . SER A 1 97 ? -14.610 -1.778 11.299 1.00 82.50 97 SER A C 1
ATOM 755 O O . SER A 1 97 ? -15.264 -2.794 11.498 1.00 82.50 97 SER A O 1
ATOM 757 N N . GLN A 1 98 ? -14.619 -1.107 10.144 1.00 83.00 98 GLN A N 1
ATOM 758 C CA . GLN A 1 98 ? -15.437 -1.436 8.970 1.00 83.00 98 GLN A CA 1
ATOM 759 C C . GLN A 1 98 ? -14.792 -2.463 8.017 1.00 83.00 98 GLN A C 1
ATOM 761 O O . GLN A 1 98 ? -15.305 -2.652 6.928 1.00 83.00 98 GLN A O 1
ATOM 766 N N . LEU A 1 99 ? -13.640 -3.065 8.352 1.00 84.38 99 LEU A N 1
ATOM 767 C CA . LEU A 1 99 ? -13.119 -4.190 7.558 1.00 84.38 99 LEU A CA 1
ATOM 768 C C . LEU A 1 99 ? -13.882 -5.461 7.938 1.00 84.38 99 LEU A C 1
ATOM 770 O O . LEU A 1 99 ? -13.900 -5.827 9.122 1.00 84.38 99 LEU A O 1
ATOM 774 N N . GLU A 1 100 ? -14.447 -6.140 6.953 1.00 86.19 100 GLU A N 1
ATOM 775 C CA . GLU A 1 100 ? -15.239 -7.356 7.129 1.00 86.19 100 GLU A CA 1
ATOM 776 C C . GLU A 1 100 ? -14.424 -8.584 6.707 1.00 86.19 100 GLU A C 1
ATOM 778 O O . GLU A 1 100 ? -13.910 -8.669 5.593 1.00 86.19 100 GLU A O 1
ATOM 783 N N . GLU A 1 101 ? -14.263 -9.547 7.618 1.00 85.75 101 GLU A N 1
ATOM 784 C CA . GLU A 1 101 ? -13.489 -10.762 7.329 1.00 85.75 101 GLU A CA 1
ATOM 785 C C . GLU A 1 101 ? -14.242 -11.647 6.332 1.00 85.75 101 GLU A C 1
ATOM 787 O O . GLU A 1 101 ? -13.649 -12.182 5.400 1.00 85.75 101 GLU A O 1
ATOM 792 N N . GLU A 1 102 ? -15.565 -11.706 6.469 1.00 87.38 102 GLU A N 1
ATOM 793 C CA . GLU A 1 102 ? -16.484 -12.433 5.597 1.00 87.38 102 GLU A CA 1
ATOM 794 C C . GLU A 1 102 ? -16.541 -11.854 4.176 1.00 87.38 102 GLU A C 1
ATOM 796 O O . GLU A 1 102 ? -16.818 -12.589 3.229 1.00 87.38 102 GLU A O 1
ATOM 801 N N . ALA A 1 103 ? -16.256 -10.556 4.018 1.00 85.81 103 ALA A N 1
ATOM 802 C CA . ALA A 1 103 ? -16.146 -9.896 2.717 1.00 85.81 103 ALA A CA 1
ATOM 803 C C . ALA A 1 103 ? -14.767 -10.092 2.058 1.00 85.81 103 ALA A C 1
ATOM 805 O O . ALA A 1 103 ? -14.570 -9.696 0.911 1.00 85.81 103 ALA A O 1
ATOM 806 N N . GLY A 1 104 ? -13.809 -10.702 2.766 1.00 85.44 104 GLY A N 1
ATOM 807 C CA . GLY A 1 104 ? -12.446 -10.912 2.281 1.00 85.44 104 GLY A CA 1
ATOM 808 C C . GLY A 1 104 ? -11.517 -9.704 2.457 1.00 85.44 104 GLY A C 1
ATOM 809 O O . GLY A 1 104 ? -10.387 -9.727 1.973 1.00 85.44 104 GLY A O 1
ATOM 810 N N . ASP A 1 105 ? -11.924 -8.664 3.194 1.00 84.56 105 ASP A N 1
ATOM 811 C CA . ASP A 1 105 ? -11.134 -7.429 3.353 1.00 84.56 105 ASP A CA 1
ATOM 812 C C . ASP A 1 105 ? -9.780 -7.646 4.052 1.00 84.56 105 ASP A C 1
ATOM 814 O O . ASP A 1 105 ? -8.873 -6.811 3.976 1.00 84.56 105 ASP A O 1
ATOM 818 N N . LEU A 1 106 ? -9.658 -8.746 4.799 1.00 87.88 106 LEU A N 1
ATOM 819 C CA . LEU A 1 106 ? -8.460 -9.130 5.549 1.00 87.88 106 LEU A CA 1
ATOM 820 C C . LEU A 1 106 ? -7.642 -10.227 4.849 1.00 87.88 106 LEU A C 1
ATOM 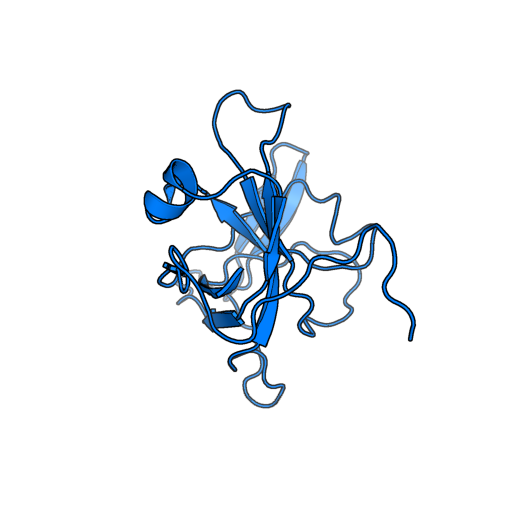822 O O . LEU A 1 106 ? -6.635 -10.689 5.400 1.00 87.88 106 LEU A O 1
ATOM 826 N N . GLU A 1 107 ? -8.056 -10.656 3.657 1.00 91.00 107 GLU A N 1
ATOM 827 C CA . GLU A 1 107 ? -7.305 -11.603 2.840 1.00 91.00 107 GLU A CA 1
ATOM 828 C C . GLU A 1 107 ? -6.102 -10.936 2.154 1.00 91.00 107 GLU A C 1
ATOM 830 O O . GLU A 1 107 ? -5.830 -9.740 2.295 1.00 91.00 107 GLU A O 1
ATOM 835 N N . VAL A 1 108 ? -5.316 -11.743 1.439 1.00 90.75 108 VAL A N 1
ATOM 836 C CA . VAL A 1 108 ? -4.235 -11.240 0.589 1.00 90.75 108 VAL A CA 1
ATOM 837 C C . VAL A 1 108 ? -4.844 -10.788 -0.731 1.00 90.75 108 VAL A C 1
ATOM 839 O O . VAL A 1 108 ? -5.377 -11.598 -1.485 1.00 90.75 108 VAL A O 1
ATOM 842 N N . LEU A 1 109 ? -4.734 -9.496 -1.016 1.00 88.81 109 LEU A N 1
ATOM 843 C CA . LEU A 1 109 ? -5.392 -8.846 -2.143 1.00 88.81 109 LEU A CA 1
ATOM 844 C C . LEU A 1 109 ? -4.346 -8.389 -3.168 1.00 88.81 109 LEU A C 1
ATOM 846 O O . LEU A 1 109 ? -3.286 -7.893 -2.770 1.00 88.81 109 LEU A O 1
ATOM 850 N N . PRO A 1 110 ? -4.596 -8.539 -4.481 1.00 91.44 110 PRO A N 1
ATOM 851 C CA . PRO A 1 110 ? -3.731 -7.956 -5.498 1.00 91.44 110 PRO A CA 1
ATOM 852 C C . PRO A 1 110 ? -3.806 -6.426 -5.436 1.00 91.44 110 PRO A C 1
ATOM 854 O O . PRO A 1 110 ? -4.861 -5.847 -5.185 1.00 91.44 110 PRO A O 1
ATOM 857 N N . VAL A 1 111 ? -2.680 -5.761 -5.679 1.00 88.56 111 VAL A N 1
ATOM 858 C CA . VAL A 1 111 ? -2.575 -4.302 -5.580 1.00 88.56 111 VAL A CA 1
ATOM 859 C C . VAL A 1 111 ? -1.682 -3.738 -6.675 1.00 88.56 111 VAL A C 1
ATOM 861 O O . VAL A 1 111 ? -0.731 -4.380 -7.127 1.00 88.56 111 VAL A O 1
ATOM 864 N N . VAL A 1 112 ? -1.978 -2.500 -7.064 1.00 89.44 112 VAL A N 1
ATOM 865 C CA . VAL A 1 112 ? -1.092 -1.657 -7.862 1.00 89.44 112 VAL A CA 1
ATOM 866 C C . VAL A 1 112 ? -0.527 -0.577 -6.942 1.00 89.44 112 VAL A C 1
ATOM 868 O O . VAL A 1 112 ? -1.267 0.099 -6.232 1.00 89.44 112 VAL A O 1
ATOM 871 N N . LEU A 1 113 ? 0.792 -0.408 -6.917 1.00 87.38 113 LEU A N 1
ATOM 872 C CA . LEU A 1 113 ? 1.458 0.581 -6.074 1.00 87.38 113 LEU A CA 1
ATOM 873 C C . LEU A 1 113 ? 2.061 1.680 -6.941 1.00 87.38 113 LEU A C 1
ATOM 875 O O . LEU A 1 113 ? 2.756 1.403 -7.907 1.00 87.38 113 LEU A O 1
ATOM 879 N N . SER A 1 114 ? 1.835 2.931 -6.573 1.00 86.88 114 SER A N 1
ATOM 880 C CA . SER A 1 114 ? 2.488 4.090 -7.165 1.00 86.88 114 SER A CA 1
ATOM 881 C C . SER A 1 114 ? 3.551 4.614 -6.205 1.00 86.88 114 SER A C 1
ATOM 883 O O . SER A 1 114 ? 3.243 5.019 -5.084 1.00 86.88 114 SER A O 1
ATOM 885 N N . ILE A 1 115 ? 4.802 4.668 -6.656 1.00 86.62 115 ILE A N 1
ATOM 886 C CA . ILE A 1 115 ? 5.900 5.323 -5.940 1.00 86.62 115 ILE A CA 1
ATOM 887 C C . ILE A 1 115 ? 6.150 6.667 -6.618 1.00 86.62 115 ILE A C 1
ATOM 889 O O . ILE A 1 115 ? 6.544 6.717 -7.784 1.00 86.62 115 ILE A O 1
ATOM 893 N N . GLY A 1 116 ? 5.898 7.762 -5.901 1.00 82.19 116 GLY A N 1
ATOM 894 C CA . GLY A 1 116 ? 5.983 9.111 -6.451 1.00 82.19 116 GLY A CA 1
ATOM 895 C C . GLY A 1 116 ? 6.463 10.138 -5.432 1.00 82.19 116 GLY A C 1
ATOM 896 O O . GLY A 1 116 ? 6.376 9.944 -4.226 1.00 82.19 116 GLY A O 1
ATOM 897 N N . VAL A 1 117 ? 6.962 11.272 -5.915 1.00 73.44 117 VAL A N 1
ATOM 898 C CA . VAL A 1 117 ? 7.300 12.417 -5.059 1.00 73.44 117 VAL A CA 1
ATOM 899 C C . VAL A 1 117 ? 6.174 13.434 -5.148 1.00 73.44 117 VAL A C 1
ATOM 901 O O . VAL A 1 117 ? 5.696 13.730 -6.242 1.00 73.44 117 VAL A O 1
ATOM 904 N N . ASN A 1 118 ? 5.768 13.997 -4.011 1.00 66.50 118 ASN A N 1
ATOM 905 C CA . ASN A 1 118 ? 4.885 15.153 -4.023 1.00 66.50 118 ASN A CA 1
ATOM 906 C C . ASN A 1 118 ? 5.716 16.440 -4.226 1.00 66.50 118 ASN A C 1
ATOM 908 O O . ASN A 1 118 ? 6.478 16.803 -3.331 1.00 66.50 118 ASN A O 1
ATOM 912 N N . PRO A 1 119 ? 5.554 17.172 -5.344 1.00 57.78 119 PRO A N 1
ATOM 913 C CA . PRO A 1 119 ? 6.336 18.377 -5.628 1.00 57.78 119 PRO A CA 1
ATOM 914 C C . PRO A 1 119 ? 6.005 19.577 -4.722 1.00 57.78 119 PRO A C 1
ATOM 916 O O . PRO A 1 119 ? 6.765 20.540 -4.692 1.00 57.78 119 PRO A O 1
ATOM 919 N N . PHE A 1 120 ? 4.894 19.545 -3.979 1.00 54.66 120 PHE A N 1
ATOM 920 C CA . PHE A 1 120 ? 4.468 20.635 -3.093 1.00 54.66 120 PHE A CA 1
ATOM 921 C C . PHE A 1 120 ? 5.089 20.566 -1.688 1.00 54.66 120 PHE A C 1
ATOM 923 O O . PHE A 1 120 ? 5.010 21.541 -0.943 1.00 54.66 120 PHE A O 1
ATOM 930 N N . TYR A 1 121 ? 5.729 19.449 -1.323 1.00 48.88 121 TYR A N 1
ATOM 931 C CA . TYR A 1 121 ? 6.404 19.278 -0.036 1.00 48.88 121 TYR A CA 1
ATOM 932 C C . TYR A 1 121 ? 7.878 18.932 -0.249 1.00 48.88 121 TYR A C 1
ATOM 934 O O . TYR A 1 121 ? 8.220 17.892 -0.796 1.00 48.88 121 TYR A O 1
ATOM 942 N N . ASN A 1 122 ? 8.774 19.780 0.259 1.00 39.50 122 ASN A N 1
ATOM 943 C CA . ASN A 1 122 ? 10.226 19.607 0.143 1.00 39.50 122 ASN A CA 1
ATOM 944 C C . ASN A 1 122 ? 10.808 18.505 1.065 1.00 39.50 122 ASN A C 1
ATOM 946 O O . ASN A 1 122 ? 12.007 18.508 1.330 1.00 39.50 122 ASN A O 1
ATOM 950 N N . LYS A 1 123 ? 9.978 17.599 1.607 1.00 37.09 123 LYS A N 1
ATOM 951 C CA . LYS A 1 123 ? 10.383 16.437 2.423 1.00 37.09 123 LYS A CA 1
ATOM 952 C C . LYS A 1 123 ? 9.292 15.360 2.368 1.00 37.09 123 LYS A C 1
ATOM 954 O O . LYS A 1 123 ? 8.267 15.518 3.022 1.00 37.09 123 LYS A O 1
ATOM 959 N N . GLY A 1 124 ? 9.519 14.285 1.617 1.00 38.41 124 GLY A N 1
ATOM 960 C CA . GLY A 1 124 ? 8.708 13.065 1.688 1.00 38.41 124 GLY A CA 1
ATOM 961 C C . GLY A 1 124 ? 8.256 12.563 0.322 1.00 38.41 124 GLY A C 1
ATOM 962 O O . GLY A 1 124 ? 7.359 13.128 -0.304 1.00 38.41 124 GLY A O 1
ATOM 963 N N . VAL A 1 125 ? 8.877 11.480 -0.138 1.00 42.00 125 VAL A N 1
ATOM 964 C CA . VAL A 1 125 ? 8.339 10.661 -1.230 1.00 42.00 125 VAL A CA 1
ATOM 965 C C . VAL A 1 125 ? 7.048 10.023 -0.699 1.00 42.00 125 VAL A C 1
ATOM 967 O O . VAL A 1 125 ? 7.020 9.493 0.410 1.00 42.00 125 VAL A O 1
ATOM 970 N N . GLY A 1 126 ? 5.956 10.124 -1.448 1.00 41.47 126 GLY A N 1
ATOM 971 C CA . GLY A 1 126 ? 4.692 9.479 -1.112 1.00 41.47 126 GLY A CA 1
ATOM 972 C C . GLY A 1 126 ? 4.608 8.149 -1.846 1.00 41.47 126 GLY A C 1
ATOM 973 O O . GLY A 1 126 ? 4.517 8.121 -3.072 1.00 41.47 126 GLY A O 1
ATOM 974 N N . ALA A 1 127 ? 4.618 7.039 -1.117 1.00 42.59 127 ALA A N 1
ATOM 975 C CA . ALA A 1 127 ? 4.214 5.767 -1.695 1.00 42.59 127 ALA A CA 1
ATOM 976 C C . ALA A 1 127 ? 2.688 5.662 -1.549 1.00 42.59 127 ALA A C 1
ATOM 978 O O . ALA A 1 127 ? 2.152 5.550 -0.449 1.00 42.59 127 ALA A O 1
ATOM 979 N N . GLY A 1 128 ? 1.970 5.773 -2.663 1.00 41.38 128 GLY A N 1
ATOM 980 C CA . GLY A 1 128 ? 0.535 5.525 -2.721 1.00 41.38 128 GLY A CA 1
ATOM 981 C C . GLY A 1 128 ? 0.303 4.075 -3.118 1.00 41.38 128 GLY A C 1
ATOM 982 O O . GLY A 1 128 ? 0.538 3.710 -4.264 1.00 41.38 128 GLY A O 1
ATOM 983 N N . ALA A 1 129 ? -0.158 3.226 -2.207 1.00 40.56 129 ALA A N 1
ATOM 984 C CA . ALA A 1 129 ? -0.656 1.905 -2.565 1.00 40.56 129 ALA A CA 1
ATOM 985 C C . ALA A 1 129 ? -2.112 2.050 -3.039 1.00 40.56 129 ALA A C 1
ATOM 987 O O . ALA A 1 129 ? -3.036 2.240 -2.248 1.00 40.56 129 ALA A O 1
ATOM 988 N N . GLY A 1 130 ? -2.329 1.997 -4.352 1.00 36.34 130 GLY A N 1
ATOM 989 C CA . GLY A 1 130 ? -3.660 1.917 -4.942 1.00 36.34 130 GLY A CA 1
ATOM 990 C C . GLY A 1 130 ? -4.201 0.499 -4.817 1.00 36.34 130 GLY A C 1
ATOM 991 O O . GLY A 1 130 ? -4.119 -0.289 -5.759 1.00 36.34 130 GLY A O 1
ATOM 992 N N . ALA A 1 131 ? -4.737 0.150 -3.647 1.00 35.16 131 ALA A N 1
ATOM 993 C CA . ALA A 1 131 ? -5.499 -1.080 -3.474 1.00 35.16 131 ALA A CA 1
ATOM 994 C C . ALA A 1 131 ? -6.834 -0.943 -4.211 1.00 35.16 131 ALA A C 1
ATOM 996 O O . ALA A 1 131 ? -7.837 -0.520 -3.645 1.00 35.16 131 ALA A O 1
ATOM 997 N N . GLY A 1 132 ? -6.848 -1.333 -5.486 1.00 31.88 132 GLY A N 1
ATOM 998 C CA . GLY A 1 132 ? -8.065 -1.727 -6.189 1.00 31.88 132 GLY A CA 1
ATOM 999 C C . GLY A 1 132 ? -8.594 -3.039 -5.611 1.00 31.88 132 GLY A C 1
ATOM 1000 O O . GLY A 1 132 ? -8.627 -4.051 -6.298 1.00 31.88 132 GLY A O 1
ATOM 1001 N N . ALA A 1 133 ? -8.941 -3.029 -4.329 1.00 31.09 133 ALA A N 1
ATOM 1002 C CA . ALA A 1 133 ? -9.546 -4.141 -3.631 1.00 31.09 133 ALA A CA 1
ATOM 1003 C C . ALA A 1 133 ? -10.722 -3.590 -2.829 1.00 31.09 133 ALA A C 1
ATOM 1005 O O . ALA A 1 133 ? -10.542 -3.115 -1.715 1.00 31.09 133 ALA A O 1
ATOM 1006 N N . GLY A 1 134 ? -11.889 -3.552 -3.475 1.00 30.48 134 GLY A N 1
ATOM 1007 C CA . GLY A 1 134 ? -13.208 -3.701 -2.851 1.00 30.48 134 GLY A CA 1
ATOM 1008 C C . GLY A 1 134 ? -13.563 -2.900 -1.596 1.00 30.48 134 GLY A C 1
ATOM 1009 O O . GLY A 1 134 ? -14.511 -3.285 -0.927 1.00 30.48 134 GLY A O 1
ATOM 1010 N N . ALA A 1 135 ? -12.877 -1.812 -1.246 1.00 31.84 135 ALA A N 1
ATOM 1011 C CA . ALA A 1 135 ? -13.283 -0.983 -0.119 1.00 31.84 135 ALA A CA 1
ATOM 1012 C C . ALA A 1 135 ? -14.507 -0.160 -0.548 1.00 31.84 135 ALA A C 1
ATOM 1014 O O . ALA A 1 135 ? -14.352 0.832 -1.254 1.00 31.84 135 ALA A O 1
ATOM 1015 N N . GLY A 1 136 ? -15.687 -0.656 -0.161 1.00 30.52 136 GLY A N 1
ATOM 1016 C CA . GLY A 1 136 ? -17.045 -0.163 -0.411 1.00 30.52 136 GLY A CA 1
ATOM 1017 C C . GLY A 1 136 ? -17.214 1.237 -1.008 1.00 30.52 136 GLY A C 1
ATOM 1018 O O . GLY A 1 136 ? -16.679 2.225 -0.507 1.00 30.52 136 GLY A O 1
ATOM 1019 N N . GLU A 1 137 ? -18.064 1.309 -2.035 1.00 31.91 137 GLU A N 1
ATOM 1020 C CA . GLU A 1 137 ? -18.675 2.546 -2.522 1.00 31.91 137 GLU A CA 1
ATOM 1021 C C . GLU A 1 137 ? -19.445 3.221 -1.376 1.00 31.91 137 GLU A C 1
ATOM 1023 O O . GLU A 1 137 ? -20.566 2.847 -1.034 1.00 31.91 137 GLU A O 1
ATOM 1028 N N . GLY A 1 138 ? -18.814 4.204 -0.745 1.00 30.78 138 GLY A N 1
ATOM 1029 C CA . GLY A 1 138 ? -19.441 5.110 0.204 1.00 30.78 138 GLY A CA 1
ATOM 1030 C C . GLY A 1 138 ? -19.046 6.527 -0.167 1.00 30.78 138 GLY A C 1
ATOM 1031 O O . GLY A 1 138 ? -17.867 6.876 -0.115 1.00 30.78 138 GLY A O 1
ATOM 1032 N N . GLU A 1 139 ? -20.027 7.323 -0.585 1.00 31.41 139 GLU A N 1
ATOM 1033 C CA . GLU A 1 139 ? -19.856 8.751 -0.821 1.00 31.41 139 GLU A CA 1
ATOM 1034 C C . GLU A 1 139 ? -19.246 9.419 0.420 1.00 31.41 139 GLU A C 1
ATOM 1036 O O . GLU A 1 139 ? -19.754 9.268 1.527 1.00 31.41 139 GLU A O 1
ATOM 1041 N N . GLY A 1 140 ? -18.152 10.154 0.209 1.00 38.62 140 GLY A N 1
ATOM 1042 C CA . GLY A 1 140 ? -17.682 11.223 1.087 1.00 38.62 140 GLY A CA 1
ATOM 1043 C C . GLY A 1 140 ? -17.432 10.863 2.550 1.00 38.62 140 GLY A C 1
ATOM 1044 O O . GLY A 1 140 ? -18.255 11.175 3.390 1.00 38.62 140 GLY A O 1
ATOM 1045 N N . GLU A 1 141 ? -16.250 10.332 2.867 1.00 39.56 141 GLU A N 1
ATOM 1046 C CA . GLU A 1 141 ? -15.526 10.593 4.125 1.00 39.56 141 GLU A CA 1
ATOM 1047 C C . GLU A 1 141 ? -14.185 9.854 4.070 1.00 39.56 141 GLU A C 1
ATOM 1049 O O . GLU A 1 141 ? -14.136 8.649 3.820 1.00 39.56 141 GLU A O 1
ATOM 1054 N N . ASP A 1 142 ? -13.069 10.559 4.269 1.00 46.03 142 ASP A N 1
ATOM 1055 C CA . ASP A 1 142 ? -11.753 9.917 4.359 1.00 46.03 142 ASP A CA 1
ATOM 1056 C C . ASP A 1 142 ? -11.736 9.047 5.632 1.00 46.03 142 ASP A C 1
ATOM 1058 O O . ASP A 1 142 ? -11.585 9.541 6.741 1.00 46.03 142 ASP A O 1
ATOM 1062 N N . ARG A 1 143 ? -11.945 7.736 5.497 1.00 52.53 143 ARG A N 1
ATOM 1063 C CA . ARG A 1 143 ? -12.026 6.797 6.627 1.00 52.53 143 ARG A CA 1
ATOM 1064 C C . ARG A 1 143 ? -10.701 6.072 6.816 1.00 52.53 143 ARG A C 1
ATOM 1066 O O . ARG A 1 143 ? -10.420 5.096 6.119 1.00 52.53 143 ARG A O 1
ATOM 1073 N N . LEU A 1 144 ? -9.844 6.557 7.718 1.00 56.03 144 LEU A N 1
ATOM 1074 C CA . LEU A 1 144 ? -8.419 6.167 7.732 1.00 56.03 144 LEU A CA 1
ATOM 1075 C C . LEU A 1 144 ? -7.885 5.697 9.106 1.00 56.03 144 LEU A C 1
ATOM 1077 O O . LEU A 1 144 ? -8.594 5.722 10.107 1.00 56.03 144 LEU A O 1
ATOM 1081 N N . LYS A 1 145 ? -6.632 5.207 9.129 1.00 55.44 145 LYS A N 1
ATOM 1082 C CA . LYS A 1 145 ? -5.913 4.470 10.207 1.00 55.44 145 LYS A CA 1
ATOM 1083 C C . LYS A 1 145 ? -6.062 2.941 10.247 1.00 55.44 145 LYS A C 1
ATOM 1085 O O . LYS A 1 145 ? -6.171 2.330 11.308 1.00 55.44 145 LYS A O 1
ATOM 1090 N N . LYS A 1 146 ? -5.960 2.293 9.089 1.00 60.78 146 LYS A N 1
ATOM 1091 C CA . LYS A 1 146 ? -5.695 0.844 8.976 1.00 60.78 146 LYS A CA 1
ATOM 1092 C C . LYS A 1 146 ? -4.181 0.606 8.854 1.00 60.78 146 LYS A C 1
ATOM 1094 O O . LYS A 1 146 ? -3.432 1.542 8.577 1.00 60.78 146 LYS A O 1
ATOM 1099 N N . THR A 1 147 ? -3.720 -0.624 9.065 1.00 65.75 147 THR A N 1
ATOM 1100 C CA . THR A 1 147 ? -2.332 -1.006 8.738 1.00 65.75 147 THR A CA 1
ATOM 1101 C C . THR A 1 147 ? -2.301 -1.915 7.521 1.00 65.75 147 THR A C 1
ATOM 1103 O O . THR A 1 147 ? -3.190 -2.757 7.389 1.00 65.75 147 THR A O 1
ATOM 1106 N N . VAL A 1 148 ? -1.292 -1.760 6.665 1.00 70.12 148 VAL A N 1
ATOM 1107 C CA . VAL A 1 148 ? -1.123 -2.544 5.435 1.00 70.12 148 VAL A CA 1
ATOM 1108 C C . VAL A 1 148 ? 0.259 -3.189 5.388 1.00 70.12 148 VAL A C 1
ATOM 1110 O O . VAL A 1 148 ? 1.267 -2.543 5.652 1.00 70.12 148 VAL A O 1
ATOM 1113 N N . GLU A 1 149 ? 0.295 -4.477 5.084 1.00 73.81 149 GLU A N 1
ATOM 1114 C CA . GLU A 1 149 ? 1.491 -5.229 4.704 1.00 73.81 149 GLU A CA 1
ATOM 1115 C C . GLU A 1 149 ? 1.562 -5.275 3.175 1.00 73.81 149 GLU A C 1
ATOM 1117 O O . GLU A 1 149 ? 0.529 -5.457 2.528 1.00 73.81 149 GLU A O 1
ATOM 1122 N N . LEU A 1 150 ? 2.751 -5.089 2.595 1.00 69.81 150 LEU A N 1
ATOM 1123 C CA . LEU A 1 150 ? 2.945 -5.036 1.143 1.00 69.81 150 LEU A CA 1
ATOM 1124 C C . LEU A 1 150 ? 3.967 -6.080 0.695 1.00 69.81 150 LEU A C 1
ATOM 1126 O O . LEU A 1 150 ? 5.013 -6.270 1.316 1.00 69.81 150 LEU A O 1
ATOM 1130 N N . HIS A 1 151 ? 3.684 -6.704 -0.437 1.00 73.75 151 HIS A N 1
ATOM 1131 C CA . HIS A 1 151 ? 4.554 -7.638 -1.129 1.00 73.75 151 HIS A CA 1
ATOM 1132 C C . HIS A 1 151 ? 4.678 -7.184 -2.583 1.00 73.75 151 HIS A C 1
ATOM 1134 O O . HIS A 1 151 ? 3.755 -7.379 -3.369 1.00 73.75 151 HIS A O 1
ATOM 1140 N N . ILE A 1 152 ? 5.789 -6.536 -2.935 1.00 76.94 152 ILE A N 1
ATOM 1141 C CA . ILE A 1 152 ? 5.997 -5.930 -4.259 1.00 76.94 152 ILE A CA 1
ATOM 1142 C C . ILE A 1 152 ? 6.714 -6.930 -5.170 1.00 76.94 152 ILE A C 1
ATOM 1144 O O . ILE A 1 152 ? 7.774 -7.450 -4.807 1.00 76.94 152 ILE A O 1
ATOM 1148 N N . CYS A 1 153 ? 6.142 -7.177 -6.350 1.00 62.78 153 CYS A N 1
ATOM 1149 C CA . CYS A 1 153 ? 6.578 -8.216 -7.284 1.00 62.78 153 CYS A CA 1
ATOM 1150 C C . CYS A 1 153 ? 7.322 -7.683 -8.515 1.00 62.78 153 CYS A C 1
ATOM 1152 O O . CYS A 1 153 ? 8.162 -8.410 -9.048 1.00 62.78 153 CYS A O 1
ATOM 1154 N N . MET A 1 154 ? 6.997 -6.472 -8.983 1.00 60.47 154 MET A N 1
ATOM 1155 C CA . MET A 1 154 ? 7.667 -5.793 -10.100 1.00 60.47 154 MET A CA 1
ATOM 1156 C C . MET A 1 154 ? 7.350 -4.311 -10.112 1.00 60.47 154 MET A C 1
ATOM 1158 O O . MET A 1 154 ? 6.212 -3.963 -9.719 1.00 60.47 154 MET A O 1
#

Secondary structure (DSSP, 8-state):
-PPPTT-----SS--TT--EEEEEEEEEP--SSHHHHHS---EEEEGGGS-HHHHHHPPSEEEEEEEEEEPPPP-STTS-EEEE-TTS-EEEE-TTTT--TTTTTTSEEEEEEEEEE-TT-SS-EEEEEE--S-----SS--B---EEEEEE--

Sequence (154 aa):
MSLRTVDAIIPRVPVLPYPINVNYCEVINGFGRGSSDLGIPTANVDIHSLPKVIDEKLSLGVYFGFCKLKKKKNTYVGGIQMVERVDGREVEYNYGSQLEEEAGDLEVLPVVLSIGVNPFYNKGVGAGAGAGAGAGEGEGEDRLKKTVELHICM

Radius of gyration: 16.4 Å; chains: 1; bounding box: 37×38×53 Å

Foldseek 3Di:
DDDDPPDDDADPAFDPPPFDWWPWFFFDDDPPPPCQPPVFDKTKGFVVSTPCCCVVPDDFDKFKDKKFWDADDDPDDPQWDWDQDPVRDIAIENRCPVQDVVLVNGPIAIWMWGFAQDPVDPDTTMIIIRRPPDPDDDHDHHHGTIIMIDTTRD